Protein AF-A0A7C4R8V8-F1 (afdb_monomer)

pLDDT: mean 92.19, std 11.45, range [36.69, 98.5]

Nearest PDB structures (foldseek):
  5o3m-assembly1_F  TM=9.012E-01  e=2.291E-03  Klebsiella pneumoniae
  5ny5-assembly1_A-4  TM=9.053E-01  e=5.825E-03  Enterobacter cloacae
  7ae7-assembly1_C  TM=7.846E-01  e=7.333E-02  Sedimentibacter hydroxybenzoicus
  7ae5-assembly1_F  TM=7.811E-01  e=2.130E-01  Sedimentibacter hydroxybenzoicus
  7ae5-assembly1_B  TM=7.603E-01  e=5.416E-01  Sedimentibacter hydroxybenzoicus

Secondary structure (DSSP, 8-state):
----------SHHHHHHHHHHTT-EEEE-S-EETTTHHHHHHHTT---TTSPSS-----EEEESSEEEEETTEEEE-SS-EEE-TTS-HHHHTT-

Sequence (95 aa):
MIKGKNRAVNDLRDAIALAEENNELVRIKKPVNVELELAGEYLKYAGGVPIPPPTKIGPVVLFENVFRLINSQKIQYKIPVIAGVLGSRERVAQY

Solvent-accessible surface area (backbone atoms only — not comparable to full-atom values): 5682 Å² total; per-residue (Å²): 137,83,83,74,82,91,64,82,53,86,50,72,65,41,49,50,50,51,30,47,76,69,71,34,54,44,78,40,72,65,79,37,39,65,72,64,45,43,61,59,57,41,35,79,56,22,65,22,82,90,55,72,80,86,52,34,66,41,44,26,38,37,35,64,29,33,27,41,74,56,96,87,38,83,46,75,50,96,61,60,49,75,44,44,82,72,46,36,72,72,60,50,74,68,96

Radius of gyration: 14.78 Å; Cα contacts (8 Å, |Δi|>4): 152; chains: 1; bounding box: 28×28×43 Å

Mean predicted aligned error: 4.44 Å

Structure (mmCIF, N/CA/C/O backbone):
data_AF-A0A7C4R8V8-F1
#
_entry.id   AF-A0A7C4R8V8-F1
#
loop_
_atom_site.group_PDB
_atom_site.id
_atom_site.type_symbol
_atom_site.label_atom_id
_atom_site.label_alt_id
_atom_site.label_comp_id
_atom_site.label_asym_id
_atom_site.label_entity_id
_atom_site.label_seq_id
_atom_site.pdbx_PDB_ins_code
_atom_site.Cartn_x
_atom_site.Cartn_y
_atom_site.Cartn_z
_atom_site.occupancy
_atom_site.B_iso_or_equiv
_atom_site.auth_seq_id
_atom_site.auth_comp_id
_atom_site.auth_asym_id
_atom_site.auth_atom_id
_atom_site.pdbx_PDB_model_num
ATOM 1 N N . MET A 1 1 ? 9.637 -14.946 -19.127 1.00 36.69 1 MET A N 1
ATOM 2 C CA . MET A 1 1 ? 10.166 -13.660 -19.627 1.00 36.69 1 MET A CA 1
ATOM 3 C C . MET A 1 1 ? 9.000 -12.680 -19.674 1.00 36.69 1 MET A C 1
ATOM 5 O O . MET A 1 1 ? 8.171 -12.787 -20.567 1.00 36.69 1 MET A O 1
ATOM 9 N N . ILE A 1 2 ? 8.847 -11.836 -18.652 1.00 45.12 2 ILE A N 1
ATOM 10 C CA . ILE A 1 2 ? 7.742 -10.870 -18.578 1.00 45.12 2 ILE A CA 1
ATOM 11 C C . ILE A 1 2 ? 8.218 -9.620 -19.322 1.00 45.12 2 ILE A C 1
ATOM 13 O O . ILE A 1 2 ? 9.156 -8.965 -18.878 1.00 45.12 2 ILE A O 1
ATOM 17 N N . LYS A 1 3 ? 7.639 -9.333 -20.492 1.00 45.75 3 LYS A N 1
ATOM 18 C CA . LYS A 1 3 ? 7.845 -8.050 -21.177 1.00 45.75 3 LYS A CA 1
ATOM 19 C C . LYS A 1 3 ? 7.121 -6.980 -20.357 1.00 45.75 3 LYS A C 1
ATOM 21 O O . LYS A 1 3 ? 5.910 -6.843 -20.495 1.00 45.75 3 LYS A O 1
ATOM 26 N N . GLY A 1 4 ? 7.838 -6.275 -19.484 1.00 55.22 4 GLY A N 1
ATOM 27 C CA . GLY A 1 4 ? 7.314 -5.064 -18.853 1.00 55.22 4 GLY A CA 1
ATOM 28 C C . GLY A 1 4 ? 6.974 -4.038 -19.934 1.00 55.22 4 GLY A C 1
ATOM 29 O O . GLY A 1 4 ? 7.722 -3.890 -20.905 1.00 55.22 4 GLY A O 1
ATOM 30 N N . LYS A 1 5 ? 5.820 -3.377 -19.823 1.00 59.41 5 LYS A N 1
ATOM 31 C CA . LYS A 1 5 ? 5.490 -2.247 -20.698 1.00 59.41 5 LYS A CA 1
ATOM 32 C C . LYS A 1 5 ? 6.492 -1.119 -20.434 1.00 59.41 5 LYS A C 1
ATOM 34 O O . LYS A 1 5 ? 6.716 -0.754 -19.287 1.00 59.41 5 LYS A O 1
ATOM 39 N N . ASN A 1 6 ? 7.086 -0.570 -21.494 1.00 63.72 6 ASN A N 1
ATOM 40 C CA . ASN A 1 6 ? 8.005 0.567 -21.402 1.00 63.72 6 ASN A CA 1
ATOM 41 C C . ASN A 1 6 ? 7.200 1.867 -21.267 1.00 63.72 6 ASN A C 1
ATOM 43 O O . ASN A 1 6 ? 6.857 2.494 -22.270 1.00 63.72 6 ASN A O 1
ATOM 47 N N . ARG A 1 7 ? 6.892 2.264 -20.030 1.00 78.06 7 ARG A N 1
ATOM 48 C CA . ARG A 1 7 ? 6.465 3.629 -19.702 1.00 78.06 7 ARG A CA 1
ATOM 49 C C . ARG A 1 7 ? 7.676 4.379 -19.153 1.00 78.06 7 ARG A C 1
ATOM 51 O O . ARG A 1 7 ? 8.335 3.876 -18.254 1.00 78.06 7 ARG A O 1
ATOM 58 N N . ALA A 1 8 ? 7.963 5.571 -19.670 1.00 87.12 8 ALA A N 1
ATOM 59 C CA . ALA A 1 8 ? 8.955 6.441 -19.042 1.00 87.12 8 ALA A CA 1
ATOM 60 C C . ALA A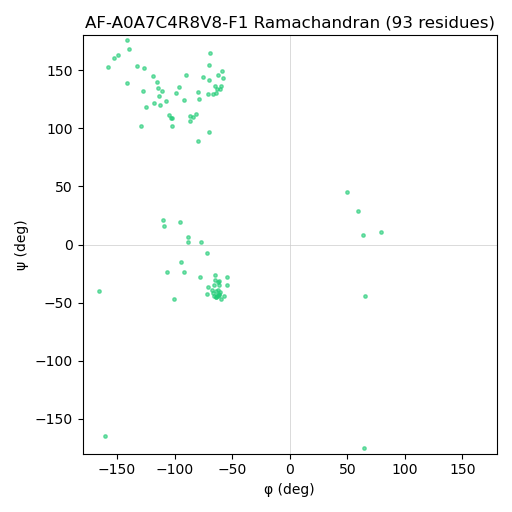 1 8 ? 8.428 6.909 -17.676 1.00 87.12 8 ALA A C 1
ATOM 62 O O . ALA A 1 8 ? 7.297 7.390 -17.593 1.00 87.12 8 ALA A O 1
ATOM 63 N N . VAL A 1 9 ? 9.233 6.769 -16.624 1.00 92.19 9 VAL A N 1
ATOM 64 C CA . VAL A 1 9 ? 8.872 7.178 -15.263 1.00 92.19 9 VAL A CA 1
ATOM 65 C C . VAL A 1 9 ? 9.555 8.501 -14.947 1.00 92.19 9 VAL A C 1
ATOM 67 O O . VAL A 1 9 ? 10.751 8.537 -14.674 1.00 92.19 9 VAL A O 1
ATOM 70 N N . ASN A 1 10 ? 8.802 9.602 -15.005 1.00 95.00 10 ASN A N 1
ATOM 71 C CA . ASN A 1 10 ? 9.337 10.940 -14.720 1.00 95.00 10 ASN A CA 1
ATOM 72 C C . ASN A 1 10 ? 8.860 11.483 -13.372 1.00 95.00 10 ASN A C 1
ATOM 74 O O . ASN A 1 10 ? 9.508 12.343 -12.777 1.00 95.00 10 ASN A O 1
ATOM 78 N N . ASP A 1 11 ? 7.722 10.988 -12.889 1.00 96.00 11 ASP A N 1
ATOM 79 C CA . ASP A 1 11 ? 7.165 11.363 -11.601 1.00 96.00 11 ASP A CA 1
ATOM 80 C C . ASP A 1 11 ? 6.535 10.168 -10.863 1.00 96.00 11 ASP A C 1
ATOM 82 O O . ASP A 1 11 ? 6.463 9.037 -11.351 1.00 96.00 11 ASP A O 1
ATOM 86 N N . LEU A 1 12 ? 6.071 10.424 -9.638 1.00 95.88 12 LEU A N 1
ATOM 87 C CA . LEU A 1 12 ? 5.422 9.408 -8.813 1.00 95.88 12 LEU A CA 1
ATOM 88 C C . LEU A 1 12 ? 4.131 8.869 -9.451 1.00 95.88 12 LEU A C 1
ATOM 90 O O . LEU A 1 12 ? 3.796 7.706 -9.248 1.00 95.88 12 LEU A O 1
ATOM 94 N N . ARG A 1 13 ? 3.385 9.681 -10.206 1.00 95.69 13 ARG A N 1
ATOM 95 C CA . ARG A 1 13 ? 2.145 9.231 -10.851 1.00 95.69 13 ARG A CA 1
ATOM 96 C C . ARG A 1 13 ? 2.447 8.271 -11.995 1.00 95.69 13 ARG A C 1
ATOM 98 O O . ARG A 1 13 ? 1.720 7.292 -12.135 1.00 95.69 13 ARG A O 1
ATOM 105 N N . ASP A 1 14 ? 3.524 8.495 -12.743 1.00 95.50 14 ASP A N 1
ATOM 106 C CA . ASP A 1 14 ? 4.006 7.547 -13.749 1.00 95.50 14 ASP A CA 1
ATOM 107 C C . ASP A 1 14 ? 4.409 6.213 -13.117 1.00 95.50 14 ASP A C 1
ATOM 109 O O . ASP A 1 14 ? 4.012 5.161 -13.617 1.00 95.50 14 ASP A O 1
ATOM 113 N N . ALA A 1 15 ? 5.124 6.243 -11.987 1.00 94.94 15 ALA A N 1
ATOM 114 C CA . ALA A 1 15 ? 5.493 5.032 -11.252 1.00 94.94 15 ALA A CA 1
ATOM 115 C C . ALA A 1 15 ? 4.255 4.249 -10.771 1.00 94.94 15 ALA A C 1
ATOM 117 O O . ALA A 1 15 ? 4.206 3.023 -10.872 1.00 94.94 15 ALA A O 1
ATOM 118 N N . ILE A 1 16 ? 3.223 4.952 -10.286 1.00 95.69 16 ILE A N 1
ATOM 119 C CA . ILE A 1 16 ? 1.949 4.344 -9.870 1.00 95.69 16 ILE A CA 1
ATOM 120 C C . ILE A 1 16 ? 1.210 3.741 -11.065 1.00 95.69 16 ILE A C 1
ATOM 122 O O . ILE A 1 16 ? 0.705 2.625 -10.960 1.00 95.69 16 ILE A O 1
ATOM 126 N N . ALA A 1 17 ? 1.153 4.459 -12.189 1.00 95.00 17 ALA A N 1
ATOM 127 C CA . ALA A 1 17 ? 0.521 3.974 -13.410 1.00 95.00 17 ALA A CA 1
ATOM 128 C C . ALA A 1 17 ? 1.225 2.715 -13.936 1.00 95.00 17 ALA A C 1
ATOM 130 O O . ALA A 1 17 ? 0.558 1.735 -14.252 1.00 95.00 17 ALA A O 1
ATOM 131 N N . LEU A 1 18 ? 2.562 2.694 -13.944 1.00 94.88 18 LEU A N 1
ATOM 132 C CA . LEU A 1 18 ? 3.339 1.513 -14.320 1.00 94.88 18 LEU A CA 1
ATOM 133 C C . LEU A 1 18 ? 3.067 0.325 -13.380 1.00 94.88 18 LEU A C 1
ATOM 135 O O . LEU A 1 18 ? 2.864 -0.795 -13.846 1.00 94.88 18 LEU A O 1
ATOM 139 N N . ALA A 1 19 ? 2.996 0.560 -12.065 1.00 94.75 19 ALA A N 1
ATOM 140 C CA . ALA A 1 19 ? 2.635 -0.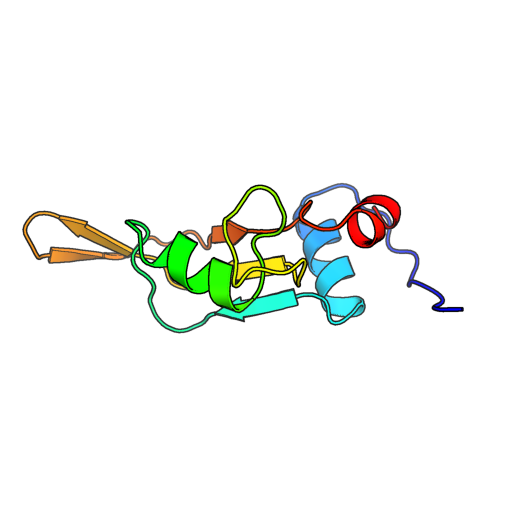482 -11.105 1.00 94.75 19 ALA A CA 1
ATOM 141 C C . ALA A 1 19 ? 1.211 -1.022 -11.338 1.00 94.75 19 ALA A C 1
ATOM 143 O O . ALA A 1 19 ? 0.994 -2.229 -11.238 1.00 94.75 19 ALA A O 1
ATOM 144 N N . GLU A 1 20 ? 0.245 -0.161 -11.673 1.00 95.56 20 GLU A N 1
ATOM 145 C CA . GLU A 1 20 ? -1.122 -0.564 -12.032 1.00 95.56 20 GLU A CA 1
ATOM 146 C C . GLU A 1 20 ? -1.143 -1.406 -13.315 1.00 95.56 20 GLU A C 1
ATOM 148 O O . GLU A 1 20 ? -1.749 -2.476 -13.339 1.00 95.56 20 GLU A O 1
ATOM 153 N N . GLU A 1 21 ? -0.408 -0.989 -14.348 1.00 94.19 21 GLU A N 1
ATOM 154 C CA . GLU A 1 21 ? -0.264 -1.725 -15.610 1.00 94.19 21 GLU A CA 1
ATOM 155 C C . GLU A 1 21 ? 0.373 -3.113 -15.427 1.00 94.19 21 GLU A C 1
ATOM 157 O O . GLU A 1 21 ? 0.027 -4.048 -16.154 1.00 94.19 21 GLU A O 1
ATOM 162 N N . ASN A 1 22 ? 1.264 -3.259 -14.441 1.00 92.94 22 ASN A N 1
ATOM 163 C CA . ASN A 1 22 ? 1.918 -4.521 -14.093 1.00 92.94 22 ASN A CA 1
ATOM 164 C C . ASN A 1 22 ? 1.122 -5.369 -13.080 1.00 92.94 22 ASN A C 1
ATOM 166 O O . ASN A 1 22 ? 1.602 -6.421 -12.662 1.00 92.94 22 ASN A O 1
ATOM 170 N N . ASN A 1 23 ? -0.103 -4.969 -12.712 1.00 94.38 23 ASN A N 1
ATOM 171 C CA . ASN A 1 23 ? -0.930 -5.616 -11.680 1.00 94.38 23 ASN A CA 1
ATOM 172 C C . ASN A 1 23 ? -0.267 -5.663 -10.290 1.00 94.38 23 ASN A C 1
ATOM 174 O O . ASN A 1 23 ? -0.547 -6.548 -9.481 1.00 94.38 23 ASN A O 1
ATOM 178 N N . GLU A 1 24 ? 0.601 -4.701 -9.988 1.00 95.56 24 GLU A N 1
ATOM 179 C CA . GLU A 1 24 ? 1.302 -4.595 -8.711 1.00 95.56 24 GLU A CA 1
ATOM 180 C C . GLU A 1 24 ? 0.820 -3.411 -7.858 1.00 95.56 24 GLU A C 1
ATOM 182 O O . GLU A 1 24 ? 1.552 -2.959 -6.972 1.00 95.56 24 GLU A O 1
ATOM 187 N N . LEU A 1 25 ? -0.390 -2.906 -8.116 1.00 97.50 25 LEU A N 1
ATOM 188 C CA . LEU A 1 25 ? -1.057 -1.872 -7.328 1.00 97.50 25 LEU A CA 1
ATOM 189 C C . LEU A 1 25 ? -2.306 -2.441 -6.643 1.00 97.50 25 LEU A C 1
ATOM 191 O O . LEU A 1 25 ? -3.200 -2.979 -7.292 1.00 97.50 25 LEU A O 1
ATOM 195 N N . VAL A 1 26 ? -2.403 -2.249 -5.330 1.00 98.25 26 VAL A N 1
ATOM 196 C CA . VAL A 1 26 ? -3.611 -2.506 -4.539 1.00 98.25 26 VAL A CA 1
ATOM 197 C C . VAL A 1 26 ? -4.184 -1.180 -4.052 1.00 98.25 26 VAL A C 1
ATOM 199 O O . VAL A 1 26 ? -3.468 -0.350 -3.495 1.00 98.25 26 VAL A O 1
ATOM 202 N N . ARG A 1 27 ? -5.495 -0.989 -4.22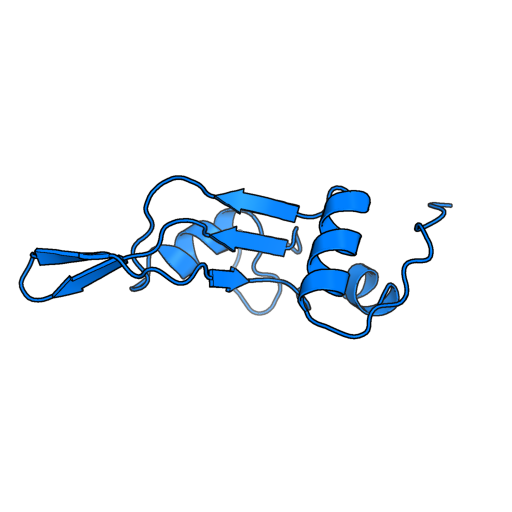3 1.00 98.25 27 ARG A N 1
ATOM 203 C CA . ARG A 1 27 ? -6.223 0.199 -3.754 1.00 98.25 27 ARG A CA 1
ATOM 204 C C . ARG A 1 27 ? -7.093 -0.152 -2.552 1.00 98.25 27 ARG A C 1
ATOM 206 O O . ARG A 1 27 ? -7.965 -1.014 -2.641 1.00 98.25 27 ARG A O 1
ATOM 213 N N . ILE A 1 28 ? -6.891 0.546 -1.440 1.00 97.94 28 ILE A N 1
ATOM 214 C CA . ILE A 1 28 ? -7.674 0.398 -0.212 1.00 97.94 28 ILE A CA 1
ATOM 215 C C . ILE A 1 28 ? -8.646 1.568 -0.102 1.00 97.94 28 ILE A C 1
ATOM 217 O O . ILE A 1 28 ? -8.255 2.705 0.162 1.00 97.94 28 ILE A O 1
ATOM 221 N N . LYS A 1 29 ? -9.931 1.260 -0.300 1.00 97.06 29 LYS A N 1
ATOM 222 C CA . LYS A 1 29 ? -11.029 2.239 -0.275 1.00 97.06 29 LYS A CA 1
ATOM 223 C C . LYS A 1 29 ? -11.674 2.401 1.094 1.00 97.06 29 LYS A C 1
ATOM 225 O O . LYS A 1 29 ? -12.293 3.430 1.354 1.00 97.06 29 LYS A O 1
ATOM 230 N N . LYS A 1 30 ? -11.569 1.398 1.971 1.00 96.62 30 LYS A N 1
ATOM 231 C CA . LYS A 1 30 ? -12.083 1.526 3.341 1.00 96.62 30 LYS A CA 1
ATOM 232 C C . LYS A 1 30 ? -11.322 2.647 4.072 1.00 96.62 30 LYS A C 1
ATOM 234 O O . LYS A 1 30 ? -10.133 2.811 3.807 1.00 96.62 30 LYS A O 1
ATOM 239 N N . PRO A 1 31 ? -11.965 3.408 4.973 1.00 96.81 31 PRO A N 1
ATOM 240 C CA . PRO A 1 31 ? -11.256 4.367 5.810 1.00 96.81 31 PRO A CA 1
ATOM 241 C C . PRO A 1 31 ? -10.215 3.665 6.686 1.00 96.81 31 PRO A C 1
ATOM 243 O O . PRO A 1 31 ? -10.551 2.667 7.316 1.00 96.81 31 PRO A O 1
ATOM 246 N N . VAL A 1 32 ? -9.000 4.207 6.759 1.00 98.06 32 VAL A N 1
ATOM 247 C CA . VAL A 1 32 ? -7.897 3.657 7.567 1.00 98.06 32 VAL A CA 1
ATOM 248 C C . VAL A 1 32 ? -7.313 4.736 8.477 1.00 98.06 32 VAL A C 1
ATOM 250 O O . VAL A 1 32 ? -7.029 5.848 8.021 1.00 98.06 32 VAL A O 1
ATOM 253 N N . ASN A 1 33 ? -7.132 4.431 9.761 1.00 97.62 33 ASN A N 1
ATOM 254 C CA . ASN A 1 33 ? -6.462 5.333 10.688 1.00 97.62 33 ASN A CA 1
ATOM 255 C C . ASN A 1 33 ? -4.960 5.401 10.365 1.00 97.62 33 ASN A C 1
ATOM 257 O O . ASN A 1 33 ? -4.280 4.383 10.251 1.00 97.62 33 ASN A O 1
ATOM 261 N N . VAL A 1 34 ? -4.413 6.605 10.235 1.00 96.75 34 VAL A N 1
ATOM 262 C CA . VAL A 1 34 ? -2.974 6.809 10.021 1.00 96.75 34 VAL A CA 1
ATOM 263 C C . VAL A 1 34 ? -2.144 6.343 11.218 1.00 96.75 34 VAL A C 1
ATOM 265 O O . VAL A 1 34 ? -0.980 5.986 11.053 1.00 96.75 34 VAL A O 1
ATOM 268 N N . GLU A 1 35 ? -2.724 6.334 12.418 1.00 96.19 35 GLU A N 1
ATOM 269 C CA . GLU A 1 35 ? -2.060 5.858 13.627 1.00 96.19 35 GLU A CA 1
ATOM 270 C C . GLU A 1 35 ? -2.193 4.341 13.743 1.00 96.19 35 GLU A C 1
ATOM 272 O O . GLU A 1 35 ? -3.275 3.821 14.016 1.00 96.19 35 GLU A O 1
ATOM 277 N N . LEU A 1 36 ? -1.065 3.648 13.556 1.00 95.50 36 LEU A N 1
ATOM 278 C CA . LEU A 1 36 ? -0.874 2.194 13.665 1.00 95.50 36 LEU A CA 1
ATOM 279 C C . LEU A 1 36 ? -1.640 1.349 12.630 1.00 95.50 36 LEU A C 1
ATOM 281 O O . LEU A 1 36 ? -1.051 0.441 12.045 1.00 95.50 36 LEU A O 1
ATOM 285 N N . GLU A 1 37 ? -2.913 1.647 12.359 1.00 97.56 37 GLU A N 1
ATOM 286 C CA . GLU A 1 37 ? -3.760 0.866 11.452 1.00 97.56 37 GLU A CA 1
ATOM 287 C C . GLU A 1 37 ? -3.230 0.895 10.017 1.00 97.56 37 GLU A C 1
ATOM 289 O O . GLU A 1 37 ? -3.199 -0.146 9.376 1.00 97.56 37 GLU A O 1
ATOM 294 N N . LEU A 1 38 ? -2.738 2.034 9.521 1.00 97.56 38 LEU A N 1
ATOM 295 C CA . LEU A 1 38 ? -2.185 2.132 8.166 1.00 97.56 38 LEU A CA 1
ATOM 296 C C . LEU A 1 38 ? -0.995 1.192 7.952 1.00 97.56 38 LEU A C 1
ATOM 298 O O . LEU A 1 38 ? -0.964 0.449 6.971 1.00 97.56 38 LEU A O 1
ATOM 302 N N . ALA A 1 39 ? -0.045 1.177 8.888 1.00 96.00 39 ALA A N 1
ATOM 303 C CA . ALA A 1 39 ? 1.095 0.266 8.834 1.00 96.00 39 ALA A CA 1
ATOM 304 C C . ALA A 1 39 ? 0.658 -1.200 9.004 1.00 96.00 39 ALA A C 1
ATOM 306 O O . ALA A 1 39 ? 1.125 -2.071 8.270 1.00 96.00 39 ALA A O 1
ATOM 307 N N . GLY A 1 40 ? -0.273 -1.472 9.923 1.00 95.88 40 GLY A N 1
ATOM 308 C CA . GLY A 1 40 ? -0.820 -2.815 10.129 1.00 95.88 40 GLY A CA 1
ATOM 309 C C . GLY A 1 40 ? -1.624 -3.336 8.934 1.00 95.88 40 GLY A C 1
ATOM 310 O O . GLY A 1 40 ? -1.582 -4.525 8.623 1.00 95.88 40 GLY A O 1
ATOM 311 N N . GLU A 1 41 ? -2.331 -2.460 8.226 1.00 96.94 41 GLU A N 1
ATOM 312 C CA . GLU A 1 41 ? -3.053 -2.797 7.004 1.00 96.94 41 GLU A CA 1
ATOM 313 C C . GLU A 1 41 ? -2.075 -3.046 5.857 1.00 96.94 41 GLU A C 1
ATOM 315 O O . GLU A 1 41 ? -2.239 -4.031 5.141 1.00 96.94 41 GLU A O 1
ATOM 320 N N . TYR A 1 42 ? -1.030 -2.220 5.721 1.00 97.19 42 TYR A N 1
ATOM 321 C CA . TYR A 1 42 ? 0.033 -2.438 4.739 1.00 97.19 42 TYR A CA 1
ATOM 322 C C . TYR A 1 42 ? 0.698 -3.809 4.927 1.00 97.19 42 TYR A C 1
ATOM 324 O O . TYR A 1 42 ? 0.811 -4.547 3.949 1.00 97.19 42 TYR A O 1
ATOM 332 N N . LEU A 1 43 ? 1.002 -4.206 6.172 1.00 96.50 43 LEU A N 1
ATOM 333 C CA . LEU A 1 43 ? 1.659 -5.478 6.513 1.00 96.50 43 LEU A CA 1
ATOM 334 C C . LEU A 1 43 ? 0.942 -6.727 5.962 1.00 96.50 43 LEU A C 1
ATOM 336 O O . LEU A 1 43 ? 1.587 -7.735 5.670 1.00 96.50 43 LEU A O 1
ATOM 340 N N . LYS A 1 44 ? -0.381 -6.667 5.757 1.00 95.06 44 LYS A N 1
ATOM 341 C CA . LYS A 1 44 ? -1.168 -7.762 5.151 1.00 95.06 44 LYS A CA 1
ATOM 342 C C . LYS A 1 44 ? -0.775 -8.029 3.696 1.00 95.06 44 LYS A C 1
ATOM 344 O O . LYS A 1 44 ? -0.881 -9.158 3.207 1.00 95.06 44 LYS A O 1
ATOM 349 N N . TYR A 1 45 ? -0.332 -6.986 3.002 1.00 96.00 45 TYR A N 1
ATOM 350 C CA . TYR A 1 45 ? 0.045 -7.022 1.594 1.00 96.00 45 TYR A CA 1
ATOM 351 C C . TYR A 1 45 ? 1.555 -7.098 1.433 1.00 96.00 45 TYR A C 1
ATOM 353 O O . TYR A 1 45 ? 2.042 -7.916 0.653 1.00 96.00 45 TYR A O 1
ATOM 361 N N . ALA A 1 46 ? 2.277 -6.251 2.162 1.00 94.44 46 ALA A N 1
ATOM 362 C CA . ALA A 1 46 ? 3.707 -6.083 2.035 1.00 94.44 46 ALA A CA 1
ATOM 363 C C . ALA A 1 46 ? 4.309 -5.485 3.310 1.00 94.44 46 ALA A C 1
ATOM 365 O O . ALA A 1 46 ? 3.685 -4.728 4.041 1.00 94.44 46 ALA A O 1
ATOM 366 N N . GLY A 1 47 ? 5.571 -5.794 3.546 1.00 92.62 47 GLY A N 1
ATOM 367 C CA . GLY A 1 47 ? 6.363 -5.209 4.620 1.00 92.62 47 GLY A CA 1
ATOM 368 C C . GLY A 1 47 ? 7.840 -5.493 4.400 1.00 92.62 47 GLY A C 1
ATOM 369 O O . GLY A 1 47 ? 8.672 -4.603 4.535 1.00 92.62 47 GLY A O 1
ATOM 370 N N . GLY A 1 48 ? 8.134 -6.715 3.953 1.00 91.81 48 GLY A N 1
ATOM 371 C CA . GLY A 1 48 ? 9.484 -7.175 3.673 1.00 91.81 48 GLY A CA 1
ATOM 372 C C . GLY A 1 48 ? 10.353 -7.236 4.927 1.00 91.81 48 GLY A C 1
ATOM 373 O O . GLY A 1 48 ? 9.898 -7.028 6.051 1.00 91.81 48 GLY A O 1
ATOM 374 N N . VAL A 1 49 ? 11.628 -7.543 4.723 1.00 88.44 49 VAL A N 1
ATOM 375 C CA . VAL A 1 49 ? 12.638 -7.464 5.783 1.00 88.44 49 VAL A CA 1
ATOM 376 C C . VAL A 1 49 ? 13.000 -5.994 6.045 1.00 88.44 49 VAL A C 1
ATOM 378 O O . VAL A 1 49 ? 13.039 -5.213 5.094 1.00 88.44 49 VAL A O 1
ATOM 381 N N . PRO A 1 50 ? 13.270 -5.591 7.301 1.00 92.44 50 PRO A N 1
ATOM 382 C CA . PRO A 1 50 ? 13.486 -6.420 8.494 1.00 92.44 50 PRO A CA 1
ATOM 383 C C . PRO A 1 50 ? 12.238 -6.630 9.377 1.00 92.44 50 PRO A C 1
ATOM 385 O O . PRO A 1 50 ? 12.383 -6.953 10.554 1.00 92.44 50 PRO A O 1
ATOM 388 N N . ILE A 1 51 ? 11.018 -6.426 8.866 1.00 93.50 51 ILE A N 1
ATOM 389 C CA . ILE A 1 51 ? 9.806 -6.593 9.684 1.00 93.50 51 ILE A CA 1
ATOM 390 C C . ILE A 1 51 ? 9.679 -8.065 10.132 1.00 93.50 51 ILE A C 1
ATOM 392 O O . ILE A 1 51 ? 9.863 -8.961 9.303 1.00 93.50 51 ILE A O 1
ATOM 396 N N . PRO A 1 52 ? 9.376 -8.352 11.415 1.00 92.75 52 PRO A N 1
ATOM 397 C CA . PRO A 1 52 ? 9.199 -9.722 11.888 1.00 92.75 52 PRO A CA 1
ATOM 398 C C . PRO A 1 52 ? 8.091 -10.473 11.128 1.00 92.75 52 PRO A C 1
ATOM 400 O O . PRO A 1 52 ? 7.061 -9.876 10.806 1.00 92.75 52 PRO A O 1
ATOM 403 N N . PRO A 1 53 ? 8.255 -11.780 10.854 1.00 91.12 53 PRO A N 1
ATOM 404 C CA . PRO A 1 53 ? 7.197 -12.589 10.258 1.00 91.12 53 PRO A CA 1
ATOM 405 C C . PRO A 1 53 ? 5.904 -12.625 11.106 1.00 91.12 53 PRO A C 1
ATOM 407 O O . PRO A 1 53 ? 5.991 -12.595 12.335 1.00 91.12 53 PRO A O 1
ATOM 410 N N . PRO A 1 54 ? 4.714 -12.761 10.481 1.00 90.25 54 PRO A N 1
ATOM 411 C CA . PRO A 1 54 ? 4.499 -12.937 9.045 1.00 90.25 54 PRO A CA 1
ATOM 412 C C . PRO A 1 54 ? 4.614 -11.615 8.266 1.00 90.25 54 PRO A C 1
ATOM 414 O O . PRO A 1 54 ? 3.911 -10.647 8.538 1.00 90.25 54 PRO A O 1
ATOM 417 N N . THR A 1 55 ? 5.480 -11.601 7.252 1.00 94.06 55 THR A N 1
ATOM 418 C CA . THR A 1 55 ? 5.659 -10.486 6.312 1.00 94.06 55 THR A CA 1
ATOM 419 C C . THR A 1 55 ? 6.072 -11.033 4.947 1.00 94.06 55 THR A C 1
ATOM 421 O O . THR A 1 55 ? 6.516 -12.178 4.834 1.00 94.06 55 THR A O 1
ATOM 424 N N . LYS A 1 56 ? 5.939 -10.221 3.899 1.00 95.19 56 LYS A N 1
ATOM 425 C CA . LYS A 1 56 ? 6.368 -10.554 2.536 1.00 95.19 56 LYS A CA 1
ATOM 426 C C . LYS A 1 56 ? 6.704 -9.294 1.746 1.00 95.19 56 LYS A C 1
ATOM 428 O O . LYS A 1 56 ? 6.272 -8.198 2.100 1.00 95.19 56 LYS A O 1
ATOM 433 N N . ILE A 1 57 ? 7.468 -9.457 0.671 1.00 96.31 57 ILE A N 1
ATOM 434 C CA . ILE A 1 57 ? 7.504 -8.471 -0.414 1.00 96.31 57 ILE A CA 1
ATOM 435 C C . ILE A 1 57 ? 6.149 -8.538 -1.130 1.00 96.31 57 ILE A C 1
ATOM 437 O O . ILE A 1 57 ? 5.582 -9.621 -1.281 1.00 96.31 57 ILE A O 1
ATOM 441 N N . GLY A 1 58 ? 5.609 -7.395 -1.542 1.00 95.31 58 GLY A N 1
ATOM 442 C CA . GLY A 1 58 ? 4.282 -7.339 -2.144 1.00 95.31 58 GLY A CA 1
ATOM 443 C C . GLY A 1 58 ? 4.043 -6.064 -2.952 1.00 95.31 58 GLY A C 1
ATOM 444 O O . GLY A 1 58 ? 5.015 -5.390 -3.308 1.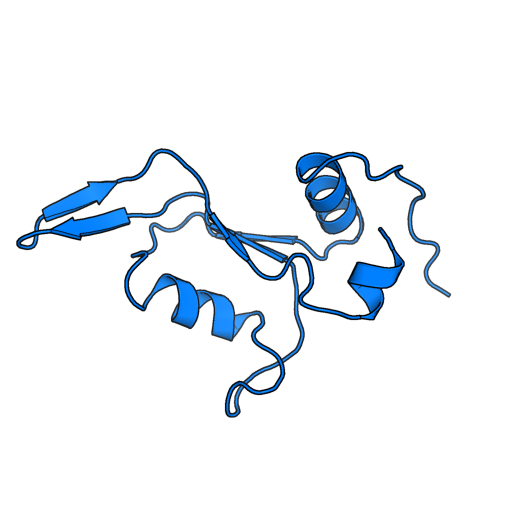00 95.31 58 GLY A O 1
ATOM 445 N N . PRO A 1 59 ? 2.773 -5.767 -3.284 1.00 97.19 59 PRO A N 1
ATOM 446 C CA . PRO A 1 59 ? 2.382 -4.684 -4.185 1.00 97.19 59 PRO A CA 1
ATOM 447 C C . PRO A 1 59 ? 2.621 -3.291 -3.584 1.00 97.19 59 PRO A C 1
ATOM 449 O O . PRO A 1 59 ? 2.762 -3.137 -2.370 1.00 97.19 59 PRO A O 1
ATOM 452 N N . VAL A 1 60 ? 2.584 -2.263 -4.436 1.00 97.81 60 VAL A N 1
ATOM 453 C CA . VAL A 1 60 ? 2.319 -0.891 -3.992 1.00 97.81 60 VAL A CA 1
ATOM 454 C C . VAL A 1 60 ? 0.896 -0.841 -3.440 1.00 97.81 60 VAL A C 1
ATOM 456 O O . VAL A 1 60 ? -0.026 -1.394 -4.041 1.00 97.81 60 VAL A O 1
ATOM 459 N N . VAL A 1 61 ? 0.697 -0.170 -2.309 1.00 98.38 61 VAL A N 1
ATOM 460 C CA . VAL A 1 61 ? -0.626 -0.013 -1.693 1.00 98.38 61 VAL A CA 1
ATOM 461 C C . VAL A 1 61 ? -0.995 1.462 -1.640 1.00 98.38 61 VAL A C 1
ATOM 463 O O . VAL A 1 61 ? -0.280 2.259 -1.036 1.00 98.38 61 VAL A O 1
ATOM 466 N N . LEU A 1 62 ? -2.120 1.819 -2.258 1.00 98.50 62 LEU A N 1
ATOM 467 C CA . LEU A 1 62 ? -2.709 3.155 -2.230 1.00 98.50 62 LEU A CA 1
ATOM 468 C C . LEU A 1 62 ? -3.923 3.169 -1.296 1.00 98.50 62 LEU A C 1
ATOM 470 O O . LEU A 1 62 ? -4.959 2.577 -1.593 1.00 98.50 62 LEU A O 1
ATOM 474 N N . PHE A 1 63 ? -3.804 3.872 -0.177 1.00 98.50 63 PHE A N 1
ATOM 475 C CA . PHE A 1 63 ? -4.887 4.149 0.758 1.00 98.50 63 PHE A CA 1
ATOM 476 C C . PHE A 1 63 ? -5.628 5.408 0.311 1.00 98.50 63 PHE A C 1
ATOM 478 O O . PHE A 1 63 ? -5.118 6.521 0.449 1.00 98.50 63 PHE A O 1
ATOM 485 N N . GLU A 1 64 ? -6.831 5.236 -0.233 1.00 98.00 64 GLU A N 1
ATOM 486 C CA . GLU A 1 64 ? -7.607 6.339 -0.814 1.00 98.00 64 GLU A CA 1
ATOM 487 C C . GLU A 1 64 ? -8.294 7.193 0.265 1.00 98.00 64 GLU A C 1
ATOM 489 O O . GLU A 1 64 ? -8.478 8.392 0.075 1.00 98.00 64 GLU A O 1
ATOM 494 N N . ASN A 1 65 ? -8.619 6.595 1.419 1.00 97.38 65 ASN A N 1
ATOM 495 C CA . ASN A 1 65 ? -9.329 7.250 2.517 1.00 97.38 65 ASN A CA 1
ATOM 496 C C . ASN A 1 65 ? -8.589 7.056 3.845 1.00 97.38 65 ASN A C 1
ATOM 498 O O . ASN A 1 65 ? -8.716 6.011 4.481 1.00 97.38 65 ASN A O 1
ATOM 502 N N . VAL A 1 66 ? -7.863 8.076 4.307 1.00 97.81 66 VAL A N 1
ATOM 503 C CA . VAL A 1 66 ? -7.138 8.021 5.589 1.00 97.81 66 VAL A CA 1
ATOM 504 C C . VAL A 1 66 ? -7.625 9.070 6.584 1.00 97.81 66 VAL A C 1
ATOM 506 O O . VAL A 1 66 ? -8.009 10.177 6.208 1.00 97.81 66 VAL A O 1
ATOM 509 N N . PHE A 1 67 ? -7.621 8.729 7.867 1.00 97.62 67 PHE A N 1
ATOM 510 C CA . PHE A 1 67 ? -8.085 9.607 8.942 1.00 97.62 67 PHE A CA 1
ATOM 511 C C . PHE A 1 67 ? -7.180 9.511 10.169 1.00 97.62 67 PHE A C 1
ATOM 513 O O . PHE A 1 67 ? -6.361 8.606 10.261 1.00 97.62 67 PHE A O 1
ATOM 520 N N . ARG A 1 68 ? -7.342 10.417 11.131 1.00 97.19 68 ARG A N 1
ATOM 521 C CA . ARG A 1 68 ? -6.776 10.295 12.483 1.00 97.19 68 ARG A CA 1
ATOM 522 C C . ARG A 1 68 ? -7.876 10.463 13.524 1.00 97.19 68 ARG A C 1
ATOM 524 O O . ARG A 1 68 ? -8.860 11.158 13.265 1.00 97.19 68 ARG A O 1
ATOM 531 N N . LEU A 1 69 ? -7.710 9.846 14.691 1.00 96.56 69 LEU A N 1
ATOM 532 C CA . LEU A 1 69 ? -8.527 10.141 15.866 1.00 96.56 69 LEU A CA 1
ATOM 533 C C . LEU A 1 69 ? -7.854 11.225 16.713 1.00 96.56 69 LEU A C 1
ATOM 535 O O . LEU A 1 69 ? -6.716 11.064 17.133 1.00 96.56 69 LEU A O 1
ATOM 539 N N . ILE A 1 70 ? -8.560 12.321 16.980 1.00 96.00 70 ILE A N 1
ATOM 540 C CA . ILE A 1 70 ? -8.118 13.371 17.908 1.00 96.00 70 ILE A CA 1
ATOM 541 C C . ILE A 1 70 ? -9.230 13.549 18.931 1.00 96.00 70 ILE A C 1
ATOM 543 O O . ILE A 1 70 ? -10.352 13.867 18.551 1.00 96.00 70 ILE A O 1
ATOM 547 N N . ASN A 1 71 ? -8.950 13.307 20.215 1.00 95.12 71 ASN A N 1
ATOM 548 C CA . ASN A 1 71 ? -9.961 13.351 21.282 1.00 95.12 71 ASN A CA 1
ATOM 549 C C . ASN A 1 71 ? -11.223 12.534 20.932 1.00 95.12 71 ASN A C 1
ATOM 551 O O . ASN A 1 71 ? -12.348 13.013 21.061 1.00 95.12 71 ASN A O 1
ATOM 555 N N . SER A 1 72 ? -11.025 11.317 20.412 1.00 92.75 72 SER A N 1
ATOM 556 C CA . SER A 1 72 ? -12.085 10.411 19.933 1.00 92.75 72 SER A CA 1
ATOM 557 C C . SER A 1 72 ? -12.903 10.914 18.732 1.00 92.75 72 SER A C 1
ATOM 559 O O . SER A 1 72 ? -13.867 10.265 18.332 1.00 92.75 72 SER A O 1
ATOM 561 N N . GLN A 1 73 ? -12.518 12.028 18.107 1.00 96.00 73 GLN A N 1
ATOM 562 C CA . GLN A 1 73 ? -13.143 12.539 16.890 1.00 96.00 73 GLN A CA 1
ATOM 563 C C . GLN A 1 73 ? -12.370 12.097 15.650 1.00 96.00 73 GLN A C 1
ATOM 565 O O . GLN A 1 73 ? -11.143 12.180 15.596 1.00 96.00 73 GLN A O 1
ATOM 570 N N . LYS A 1 74 ? -13.101 11.652 14.626 1.00 96.62 74 LYS A N 1
ATOM 571 C CA . LYS A 1 74 ? -12.535 11.240 13.341 1.00 96.62 74 LYS A CA 1
ATOM 572 C C . LYS A 1 74 ? -12.270 12.455 12.456 1.00 96.62 74 LYS A C 1
ATOM 574 O O . LYS A 1 74 ? -13.206 13.071 11.953 1.00 96.62 74 LYS A O 1
ATOM 579 N N . ILE A 1 75 ? -10.997 12.745 12.212 1.00 96.75 75 ILE A N 1
ATOM 580 C CA . ILE A 1 75 ? -10.556 13.798 11.295 1.00 96.75 75 ILE A CA 1
ATOM 581 C C . ILE A 1 75 ? -10.105 13.152 9.987 1.00 96.75 75 ILE A C 1
ATOM 583 O O . ILE A 1 75 ? -9.082 12.470 9.938 1.00 96.75 75 ILE A O 1
ATOM 587 N N . GLN A 1 76 ? -10.892 13.342 8.928 1.00 96.44 76 GLN A N 1
ATOM 588 C CA . GLN A 1 76 ? -10.602 12.811 7.597 1.00 96.44 76 GLN A CA 1
ATOM 589 C C . GLN A 1 76 ? -9.566 13.686 6.883 1.00 96.44 76 GLN A C 1
ATOM 591 O O . GLN A 1 76 ? -9.738 14.902 6.784 1.00 96.44 76 GLN A O 1
ATOM 596 N N . TYR A 1 77 ? -8.533 13.069 6.312 1.00 95.75 77 TYR A N 1
ATOM 597 C CA . TYR A 1 77 ? -7.617 13.760 5.408 1.00 95.75 77 TYR A CA 1
ATOM 598 C C . TYR A 1 77 ? -8.110 13.646 3.962 1.00 95.75 77 TYR A C 1
ATOM 600 O O . TYR A 1 77 ? -8.678 12.629 3.560 1.00 95.75 77 TYR A O 1
ATOM 608 N N . LYS A 1 78 ? -7.876 14.699 3.169 1.00 91.94 78 LYS A N 1
ATOM 609 C CA . LYS A 1 78 ? -8.204 14.748 1.729 1.00 91.94 78 LYS A CA 1
ATOM 610 C C . LYS A 1 78 ? -7.079 14.221 0.828 1.00 91.94 78 LYS A C 1
ATOM 612 O O . LYS A 1 78 ? -7.183 14.311 -0.390 1.00 91.94 78 LYS A O 1
ATOM 617 N N . ILE A 1 79 ? -5.987 13.744 1.420 1.00 93.56 79 ILE A N 1
ATOM 618 C CA . ILE A 1 79 ? -4.770 13.353 0.709 1.00 93.56 79 ILE A CA 1
ATOM 619 C C . ILE A 1 79 ? 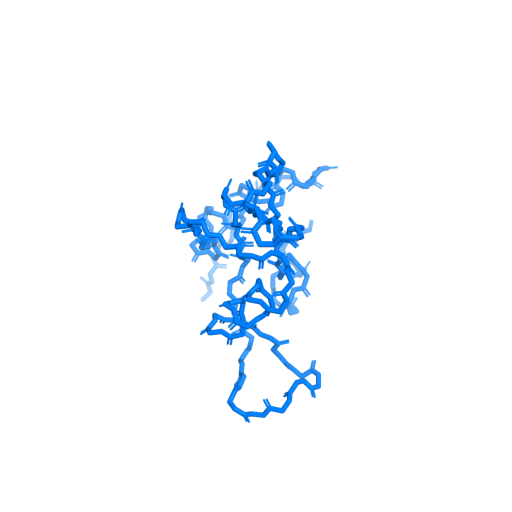-4.619 11.834 0.853 1.00 93.56 79 ILE A C 1
ATOM 621 O O . ILE A 1 79 ? -4.542 11.362 1.991 1.00 93.56 79 ILE A O 1
ATOM 625 N N . PRO A 1 80 ? -4.597 11.067 -0.252 1.00 96.56 80 PRO A N 1
ATOM 626 C CA . PRO A 1 80 ? -4.356 9.632 -0.193 1.00 96.56 80 PRO A CA 1
ATOM 627 C C . PRO A 1 80 ? -2.900 9.346 0.186 1.00 96.56 80 PRO A C 1
ATOM 629 O O . PRO A 1 80 ? -2.004 10.151 -0.073 1.00 96.56 80 PRO A O 1
ATOM 632 N N . VAL A 1 81 ? -2.655 8.178 0.775 1.00 98.12 81 VAL A N 1
ATOM 633 C CA . VAL A 1 81 ? -1.312 7.748 1.189 1.00 98.12 81 VAL A CA 1
ATOM 634 C C . VAL A 1 81 ? -0.904 6.539 0.374 1.00 98.12 81 VAL A C 1
ATOM 636 O O . VAL A 1 81 ? -1.684 5.605 0.216 1.00 98.12 81 VAL A O 1
ATOM 639 N N . ILE A 1 82 ? 0.328 6.537 -0.119 1.00 98.06 82 ILE A N 1
ATOM 640 C CA . ILE A 1 82 ? 0.888 5.409 -0.852 1.00 98.06 82 ILE A CA 1
ATOM 641 C C . ILE A 1 82 ? 2.065 4.797 -0.098 1.00 98.06 82 ILE A C 1
ATOM 643 O O . ILE A 1 82 ? 2.880 5.515 0.479 1.00 98.06 82 ILE A O 1
ATOM 647 N N . ALA A 1 83 ? 2.151 3.471 -0.105 1.00 97.69 83 ALA A N 1
ATOM 648 C CA . ALA A 1 83 ? 3.207 2.704 0.542 1.00 97.69 83 ALA A CA 1
ATOM 649 C C . ALA A 1 83 ? 3.759 1.627 -0.401 1.00 97.69 83 ALA A C 1
ATOM 651 O O . ALA A 1 83 ? 3.065 1.149 -1.296 1.00 97.69 83 ALA A O 1
ATOM 652 N N . GLY A 1 84 ? 5.019 1.237 -0.195 1.00 96.38 84 GLY A N 1
ATOM 653 C CA . GLY A 1 84 ? 5.627 0.116 -0.921 1.00 96.38 84 GLY A CA 1
ATOM 654 C C . GLY A 1 84 ? 6.108 0.412 -2.341 1.00 96.38 84 GLY A C 1
ATOM 655 O O . GLY A 1 84 ? 6.493 -0.520 -3.041 1.00 96.38 84 GLY A O 1
ATOM 656 N N . VAL A 1 85 ? 6.162 1.683 -2.759 1.00 97.00 85 VAL A N 1
ATOM 657 C CA . VAL A 1 85 ? 6.630 2.087 -4.104 1.00 97.00 85 VAL A CA 1
ATOM 658 C C . VAL A 1 85 ? 8.028 1.547 -4.420 1.00 97.00 85 VAL A C 1
ATOM 660 O O . VAL A 1 85 ? 8.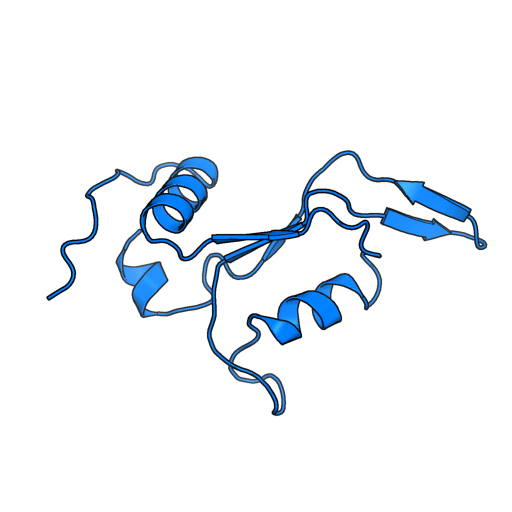288 1.158 -5.552 1.00 97.00 85 VAL A O 1
ATOM 663 N N . LEU A 1 86 ? 8.904 1.462 -3.417 1.00 95.56 86 LEU A N 1
ATOM 664 C CA . LEU A 1 86 ? 10.261 0.910 -3.527 1.00 95.56 86 LEU A CA 1
ATOM 665 C C . LEU A 1 86 ? 10.402 -0.450 -2.810 1.00 95.56 86 LEU A C 1
ATOM 667 O O . LEU A 1 86 ? 11.505 -0.891 -2.510 1.00 95.56 86 LEU A O 1
ATOM 671 N N . GLY A 1 87 ? 9.283 -1.107 -2.482 1.00 94.12 87 GLY A N 1
ATOM 672 C CA . GLY A 1 87 ? 9.233 -2.282 -1.600 1.00 94.12 87 GLY A CA 1
ATOM 673 C C . GLY A 1 87 ? 9.671 -3.612 -2.230 1.00 94.12 87 GLY A C 1
ATOM 674 O O . GLY A 1 87 ? 9.594 -4.643 -1.569 1.00 94.12 87 GLY A O 1
ATOM 675 N N . SER A 1 88 ? 10.105 -3.609 -3.494 1.00 94.62 88 SER A N 1
ATOM 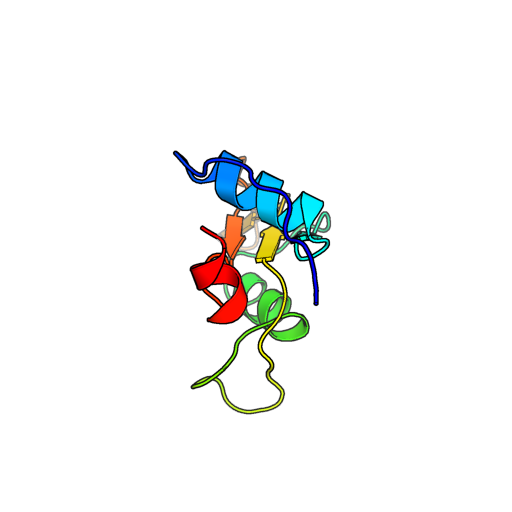676 C CA . SER A 1 88 ? 10.621 -4.773 -4.229 1.00 94.62 88 SER A CA 1
ATOM 677 C C . SER A 1 88 ? 11.799 -4.339 -5.094 1.00 94.62 88 SER A C 1
ATOM 679 O O . SER A 1 88 ? 11.749 -3.289 -5.733 1.00 94.62 88 SER A O 1
ATOM 681 N N . ARG A 1 89 ? 12.844 -5.170 -5.148 1.00 94.69 89 ARG A N 1
ATOM 682 C CA .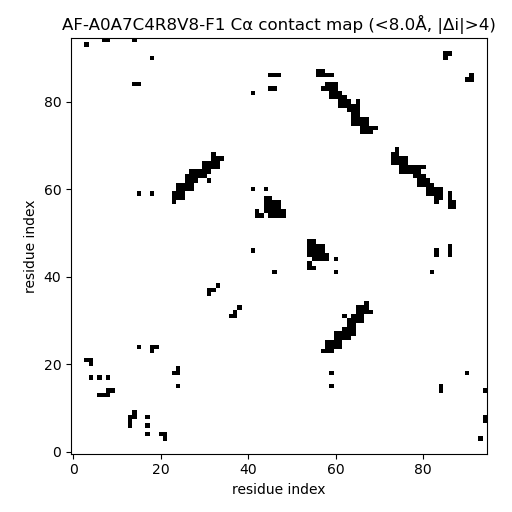 ARG A 1 89 ? 14.014 -4.928 -6.004 1.00 94.69 89 ARG A CA 1
ATOM 683 C C . ARG A 1 89 ? 13.646 -5.043 -7.481 1.00 94.69 89 ARG A C 1
ATOM 685 O O . ARG A 1 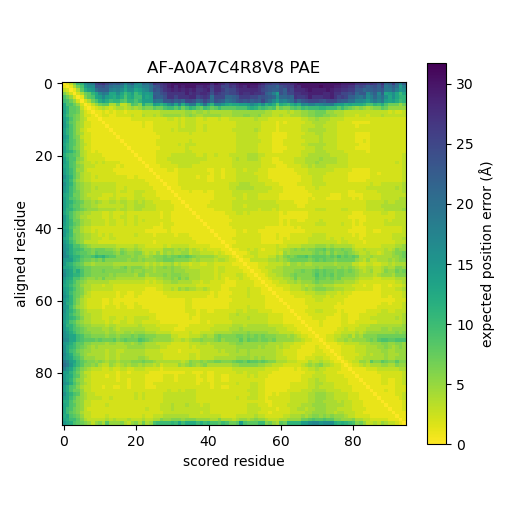89 ? 14.108 -4.249 -8.290 1.00 94.69 89 ARG A O 1
ATOM 692 N N . GLU A 1 90 ? 12.796 -6.008 -7.808 1.00 93.00 90 GLU A N 1
ATOM 693 C CA . GLU A 1 90 ? 12.292 -6.272 -9.154 1.00 93.00 90 GLU A CA 1
ATOM 694 C C . GLU A 1 90 ? 11.471 -5.091 -9.666 1.00 93.00 90 GLU A C 1
ATOM 696 O O . GLU A 1 90 ? 11.673 -4.662 -10.796 1.00 93.00 90 GLU A O 1
ATOM 701 N N . ARG A 1 91 ? 10.601 -4.529 -8.819 1.00 92.94 91 ARG A N 1
ATOM 702 C CA . ARG A 1 91 ? 9.828 -3.320 -9.128 1.00 92.94 91 ARG A CA 1
ATOM 703 C C . ARG A 1 91 ? 10.732 -2.108 -9.331 1.00 92.94 91 ARG A C 1
ATOM 705 O O . ARG A 1 91 ? 10.558 -1.375 -10.292 1.00 92.94 91 ARG A O 1
ATOM 712 N N . VAL A 1 92 ? 11.716 -1.907 -8.449 1.00 93.19 92 VAL A N 1
ATOM 713 C CA . VAL A 1 92 ? 12.652 -0.775 -8.555 1.00 93.19 92 VAL A CA 1
ATOM 714 C C . VAL A 1 92 ? 13.455 -0.821 -9.854 1.00 93.19 92 VAL A C 1
ATOM 716 O O . VAL A 1 92 ? 13.708 0.223 -10.433 1.00 93.19 92 VAL A O 1
ATOM 719 N N . ALA A 1 93 ? 13.806 -2.010 -10.345 1.00 92.38 93 ALA A N 1
ATOM 720 C CA . ALA A 1 93 ? 14.509 -2.171 -11.616 1.00 92.38 93 ALA A CA 1
ATOM 721 C C . ALA A 1 93 ? 13.644 -1.883 -12.863 1.00 92.38 93 ALA A C 1
ATOM 723 O O . ALA A 1 93 ? 14.171 -1.910 -13.973 1.00 92.38 93 ALA A O 1
ATOM 724 N N . GLN A 1 94 ? 12.332 -1.673 -12.701 1.00 85.50 94 GLN A N 1
ATOM 725 C CA . GLN A 1 94 ? 11.410 -1.328 -13.791 1.00 85.50 94 GLN A CA 1
ATOM 726 C C . GLN A 1 94 ? 11.196 0.182 -13.947 1.00 85.50 94 GLN A C 1
ATOM 728 O O . GLN A 1 94 ? 10.634 0.588 -14.964 1.00 85.50 94 GLN A O 1
ATOM 733 N N . TYR A 1 95 ? 11.584 0.981 -12.948 1.00 79.44 95 TYR A N 1
ATOM 734 C CA . TYR A 1 95 ? 11.574 2.444 -13.025 1.00 79.44 95 TYR A CA 1
ATOM 735 C C . TYR A 1 95 ? 12.806 2.947 -13.777 1.00 79.44 95 TYR A C 1
ATOM 737 O O . TYR A 1 95 ? 12.646 3.922 -14.543 1.00 79.44 95 TYR A O 1
#

Foldseek 3Di:
DDPQDDDDCPDPVSLQVSLVVVVQEAEAADEAEPPPRVVVVVQVAADDPPDDPPGDQGGKYKYCWYWHADVNDTGTDNDIDIDNSVSDPVSVVSD